Protein AF-A0A916QRS1-F1 (afdb_monomer_lite)

Foldseek 3Di:
DDDDDDDDPDDAFPDWDFDDDPPDTDIDTDGDDDDDDDDDPKDKDWDADDVDRIDIDIPDPPDDPDDD

pLDDT: mean 89.55, std 8.89, range [56.41, 97.12]

Secondary structure (DSSP, 8-state):
--------S-SSEEEEEEEE-SS-EEEEEEE------------EEEE--SSSS-EEEE--TT------

Radius of gyration: 21.51 Å; chains: 1; bounding box: 43×39×46 Å

Sequence (68 aa):
MSEMKIPTSQTEIIETRIIPKSSCYIIEIVYEKAEETTENQEVAGVDLGVNNLMAVTTNQTGISPKHD

Structure (mmCIF, N/CA/C/O backbone):
data_AF-A0A916QRS1-F1
#
_entry.id   AF-A0A916QRS1-F1
#
loop_
_atom_site.group_PDB
_atom_site.id
_atom_site.type_symbol
_atom_site.label_atom_id
_atom_site.label_alt_id
_atom_site.label_comp_id
_atom_site.label_asym_id
_atom_site.label_entity_id
_atom_site.label_seq_id
_atom_site.pdbx_PDB_ins_code
_atom_site.Cartn_x
_atom_site.Cartn_y
_atom_site.Cartn_z
_atom_site.occupancy
_atom_site.B_iso_or_equiv
_atom_site.auth_seq_id
_atom_site.auth_comp_id
_atom_site.auth_asym_id
_atom_site.auth_atom_id
_atom_site.pdbx_PDB_model_num
ATOM 1 N N . MET A 1 1 ? -17.174 14.325 30.287 1.00 58.34 1 MET A N 1
ATOM 2 C CA . MET A 1 1 ? -16.912 13.663 28.994 1.00 58.34 1 MET A CA 1
ATOM 3 C C . MET A 1 1 ? -15.415 13.490 28.868 1.00 58.34 1 MET A C 1
ATOM 5 O O . MET A 1 1 ? -14.712 14.471 29.074 1.00 58.34 1 MET A O 1
ATOM 9 N N . SER A 1 2 ? -14.933 12.276 28.619 1.00 83.25 2 SER A N 1
ATOM 10 C CA . SER A 1 2 ? -13.502 12.033 28.414 1.00 83.25 2 SER A CA 1
ATOM 11 C C . SER A 1 2 ? -13.148 12.312 26.955 1.00 83.25 2 SER A C 1
ATOM 13 O O . SER A 1 2 ? -13.856 11.863 26.058 1.00 83.25 2 SER A O 1
ATOM 15 N N . GLU A 1 3 ? -12.084 13.075 26.727 1.00 87.56 3 GLU A N 1
ATOM 16 C CA . GLU A 1 3 ? -11.572 13.394 25.393 1.00 87.56 3 GLU A CA 1
ATOM 17 C C . GLU A 1 3 ? -10.519 12.348 24.988 1.00 87.56 3 GLU A C 1
ATOM 19 O O . GLU A 1 3 ? -9.639 12.020 25.784 1.00 87.56 3 GLU A O 1
ATOM 24 N N . MET A 1 4 ? -10.601 11.818 23.763 1.00 86.12 4 MET A N 1
ATOM 25 C CA . MET A 1 4 ? -9.604 10.903 23.195 1.00 86.12 4 MET A CA 1
ATOM 26 C C . MET A 1 4 ? -8.877 11.606 22.050 1.00 86.12 4 MET A C 1
ATOM 28 O O . MET A 1 4 ? -9.513 12.032 21.089 1.00 86.12 4 MET A O 1
ATOM 32 N N . LYS A 1 5 ? -7.548 11.718 22.148 1.00 91.50 5 LYS A N 1
ATOM 33 C CA . LYS A 1 5 ? -6.689 12.315 21.114 1.00 91.50 5 LYS A CA 1
ATOM 34 C C . LYS A 1 5 ? -5.779 11.252 20.526 1.00 91.50 5 LYS A C 1
ATOM 36 O O . LYS A 1 5 ? -5.146 10.509 21.271 1.00 91.50 5 LYS A O 1
ATOM 41 N N . ILE A 1 6 ? -5.697 11.217 19.201 1.00 91.50 6 ILE A N 1
ATOM 42 C CA . ILE A 1 6 ? -4.809 10.318 18.464 1.00 91.50 6 ILE A CA 1
ATOM 43 C C . ILE A 1 6 ? -3.787 11.195 17.743 1.00 91.50 6 ILE A C 1
ATOM 45 O O . ILE A 1 6 ? -4.168 11.913 16.818 1.00 91.50 6 ILE A O 1
ATOM 49 N N . PRO A 1 7 ? -2.519 11.216 18.185 1.00 92.25 7 PRO A N 1
ATOM 50 C CA . PRO A 1 7 ? -1.503 12.028 17.536 1.00 92.25 7 PRO A CA 1
ATOM 51 C C . PRO A 1 7 ? -1.193 11.469 16.143 1.00 92.25 7 PRO A C 1
ATOM 53 O O . PRO A 1 7 ? -0.985 10.269 15.978 1.00 92.25 7 PRO A O 1
ATOM 56 N N . THR A 1 8 ? -1.134 12.349 15.146 1.00 93.06 8 THR A N 1
ATOM 57 C CA . THR A 1 8 ? -0.731 12.019 13.775 1.00 93.06 8 THR A CA 1
ATOM 58 C C . THR A 1 8 ? 0.023 13.195 13.163 1.00 93.06 8 THR A C 1
ATOM 60 O O . THR A 1 8 ? -0.248 14.348 13.493 1.00 93.06 8 T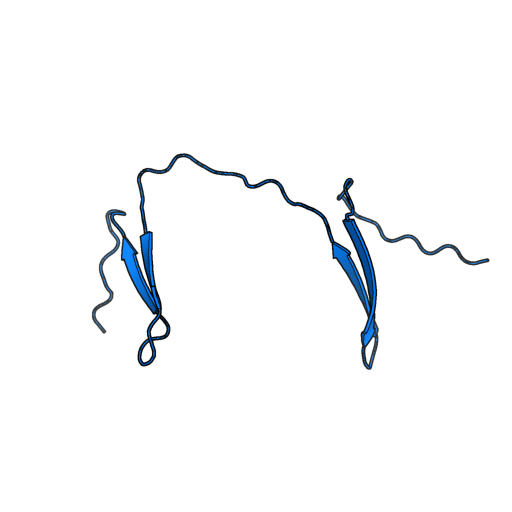HR A O 1
ATOM 63 N N . SER A 1 9 ? 0.993 12.902 12.296 1.00 92.88 9 SER A N 1
ATOM 64 C CA . SER A 1 9 ? 1.710 13.906 11.499 1.00 92.88 9 SER A CA 1
ATOM 65 C C . SER A 1 9 ? 1.007 14.236 10.181 1.00 92.88 9 SER A C 1
ATOM 67 O O . SER A 1 9 ? 1.445 15.135 9.470 1.00 92.88 9 SER A O 1
ATOM 69 N N . GLN A 1 10 ? -0.058 13.505 9.843 1.00 93.81 10 GLN A N 1
ATOM 70 C CA . GLN A 1 10 ? -0.774 13.653 8.579 1.00 93.81 10 GLN A CA 1
ATOM 71 C C . GLN A 1 10 ? -1.841 14.739 8.692 1.00 93.81 10 GLN A C 1
ATOM 73 O O . GLN A 1 10 ? -2.583 14.783 9.673 1.00 93.81 10 GLN A O 1
ATOM 78 N N . THR A 1 11 ? -1.919 15.605 7.684 1.00 88.62 11 THR A N 1
ATOM 79 C CA . THR A 1 11 ? -2.807 16.777 7.676 1.00 88.62 11 THR A CA 1
ATOM 80 C C . THR A 1 11 ? -4.045 16.580 6.807 1.00 88.62 11 THR A C 1
ATOM 82 O O . THR A 1 11 ? -5.119 17.057 7.162 1.00 88.62 11 THR A O 1
ATOM 85 N N . GLU A 1 12 ? -3.920 15.849 5.699 1.00 91.94 12 GLU A N 1
ATOM 86 C CA . GLU A 1 12 ? -4.995 15.611 4.728 1.00 91.94 12 GLU A CA 1
ATOM 87 C C . GLU A 1 12 ? -5.580 14.207 4.913 1.00 91.94 12 GLU A C 1
ATOM 89 O O . GLU A 1 12 ? -5.344 13.278 4.142 1.00 91.94 12 GLU A O 1
ATOM 94 N N . ILE A 1 13 ? -6.306 14.038 6.019 1.00 94.50 13 ILE A N 1
ATOM 95 C CA . ILE A 1 13 ? -6.946 12.767 6.365 1.00 94.50 13 ILE A CA 1
ATOM 96 C C . ILE A 1 13 ? -8.210 12.597 5.518 1.00 94.50 13 ILE A C 1
ATOM 98 O O . ILE A 1 13 ? -9.124 13.417 5.579 1.00 94.50 13 ILE A O 1
ATOM 102 N N . ILE A 1 14 ? -8.273 11.495 4.776 1.00 97.12 14 ILE A N 1
ATOM 103 C CA . ILE A 1 14 ? -9.418 11.094 3.952 1.00 97.12 14 ILE A CA 1
ATOM 104 C C . ILE A 1 14 ? -10.464 10.386 4.816 1.00 97.12 14 ILE A C 1
ATOM 106 O O . ILE A 1 14 ? -11.656 10.669 4.729 1.00 97.12 14 ILE A O 1
ATOM 110 N N . GLU A 1 15 ? -10.022 9.456 5.665 1.00 96.88 15 GLU A N 1
ATOM 111 C CA . GLU A 1 15 ? -10.902 8.639 6.499 1.00 96.88 15 GLU A CA 1
ATOM 112 C C . GLU A 1 15 ? -10.200 8.254 7.807 1.00 96.88 15 GLU A C 1
ATOM 114 O O . GLU A 1 15 ? -8.991 8.029 7.843 1.00 96.88 15 GLU A O 1
ATOM 119 N N . THR A 1 16 ? -10.961 8.147 8.899 1.00 94.25 16 THR A N 1
ATOM 120 C CA . THR A 1 16 ? -10.510 7.482 10.129 1.00 94.25 16 THR A CA 1
ATOM 121 C C . THR A 1 16 ? -11.471 6.355 10.477 1.00 94.25 16 THR A C 1
ATOM 123 O O . THR A 1 16 ? -12.676 6.583 10.591 1.00 94.25 16 THR A O 1
ATOM 126 N N . ARG A 1 17 ? -10.949 5.143 10.683 1.00 96.56 17 ARG A N 1
ATOM 127 C CA . ARG A 1 17 ? -11.749 3.961 11.031 1.00 96.56 17 ARG A CA 1
ATOM 128 C C . ARG A 1 17 ? -11.355 3.425 12.393 1.00 96.56 17 ARG A C 1
ATOM 130 O O . ARG A 1 17 ? -10.173 3.284 12.686 1.00 96.56 17 ARG A O 1
ATOM 137 N N . ILE A 1 18 ? -12.353 3.062 13.194 1.00 95.75 18 ILE A N 1
ATOM 138 C CA . ILE A 1 18 ? -12.164 2.293 14.425 1.00 95.75 18 ILE A CA 1
ATOM 139 C C . ILE A 1 18 ? -12.654 0.876 14.147 1.00 95.75 18 ILE A C 1
ATOM 141 O O . ILE A 1 18 ? -13.853 0.639 14.015 1.00 95.75 18 ILE A O 1
ATOM 145 N N . ILE A 1 19 ? -11.723 -0.065 14.040 1.00 96.94 19 ILE A N 1
ATOM 146 C CA . ILE A 1 19 ? -12.018 -1.455 13.706 1.00 96.94 19 ILE A CA 1
ATOM 147 C C . ILE A 1 19 ? -11.905 -2.301 14.975 1.00 96.94 19 ILE A C 1
ATOM 149 O O . ILE A 1 19 ? -10.797 -2.464 15.496 1.00 96.94 19 ILE A O 1
ATOM 153 N N . PRO A 1 20 ? -13.011 -2.874 15.480 1.00 96.88 20 PRO A N 1
ATOM 154 C CA . PRO A 1 20 ? -12.945 -3.814 16.587 1.00 96.88 20 PRO A CA 1
ATOM 155 C C . PRO A 1 20 ? -12.213 -5.091 16.161 1.00 96.88 20 PRO A C 1
ATOM 157 O O . PRO A 1 20 ? -12.475 -5.669 15.103 1.00 96.88 20 PRO A O 1
ATOM 160 N N . LYS A 1 21 ? -11.305 -5.554 17.013 1.00 96.56 21 LYS A N 1
ATOM 161 C CA . LYS A 1 21 ? -10.655 -6.865 16.945 1.00 96.56 21 LYS A CA 1
ATOM 162 C C . LYS A 1 21 ? -10.876 -7.595 18.267 1.00 96.56 21 LYS A C 1
ATOM 164 O O . LYS A 1 21 ? -11.321 -7.012 19.249 1.00 96.56 21 LYS A O 1
ATOM 169 N N . SER A 1 22 ? -10.556 -8.889 18.297 1.00 95.00 22 SER A N 1
ATOM 170 C CA . SER A 1 22 ? -10.863 -9.753 19.446 1.00 95.00 22 SER A CA 1
ATOM 171 C C . SER A 1 22 ? -10.285 -9.266 20.784 1.00 95.00 22 SER A C 1
ATOM 173 O O . SER A 1 22 ? -10.850 -9.593 21.821 1.00 95.00 22 SER A O 1
ATOM 175 N N . SER A 1 23 ? -9.168 -8.534 20.783 1.00 96.19 23 SER A N 1
ATOM 176 C CA . SER A 1 23 ? -8.487 -8.070 22.004 1.00 96.19 23 SER A CA 1
ATOM 177 C C . SER A 1 23 ? -8.154 -6.575 22.007 1.00 96.19 23 SER A C 1
ATOM 179 O O . SER A 1 23 ? -7.582 -6.080 22.976 1.00 96.19 23 SER A O 1
ATOM 181 N N . CYS A 1 24 ? -8.483 -5.843 20.942 1.00 95.44 24 CYS A N 1
ATOM 182 C CA . CYS A 1 24 ? -8.146 -4.429 20.805 1.00 95.44 24 CYS A CA 1
ATOM 183 C C . CYS A 1 24 ? -9.041 -3.734 19.774 1.00 95.44 24 CYS A C 1
ATOM 185 O O . CYS A 1 24 ? -9.828 -4.369 19.075 1.00 95.44 24 CYS A O 1
ATOM 187 N N . TYR A 1 25 ? -8.875 -2.421 19.655 1.00 96.38 25 TYR A N 1
ATOM 188 C CA . TYR A 1 25 ? -9.351 -1.659 18.510 1.00 96.38 25 TYR A CA 1
ATOM 189 C C . TYR A 1 25 ? -8.151 -1.239 17.670 1.00 96.38 25 TYR A C 1
ATOM 191 O O . TYR A 1 25 ? -7.132 -0.813 18.214 1.00 96.38 25 TYR A O 1
ATOM 199 N N . ILE A 1 26 ? -8.279 -1.352 16.352 1.00 96.19 26 ILE A N 1
ATOM 200 C CA . ILE A 1 26 ? -7.334 -0.765 15.405 1.00 96.19 26 ILE A CA 1
ATOM 201 C C . ILE A 1 26 ? -7.902 0.578 14.978 1.00 96.19 26 ILE A C 1
ATOM 203 O O . ILE A 1 26 ? -9.077 0.668 14.623 1.00 96.19 26 ILE A O 1
ATOM 207 N N . ILE A 1 27 ? -7.065 1.607 15.017 1.00 95.06 27 ILE A N 1
ATOM 208 C CA . ILE A 1 27 ? -7.419 2.931 14.527 1.00 95.06 27 ILE A CA 1
ATOM 209 C C . ILE A 1 27 ? -6.622 3.151 13.251 1.00 95.06 27 ILE A C 1
ATOM 211 O O . ILE A 1 27 ? -5.398 3.253 13.292 1.00 95.06 27 ILE A O 1
ATOM 215 N N . GLU A 1 28 ? -7.317 3.158 12.121 1.00 95.50 28 GLU A N 1
ATOM 216 C CA . GLU A 1 28 ? -6.713 3.392 10.813 1.00 95.50 28 GLU A CA 1
ATOM 217 C C . GLU A 1 28 ? -6.933 4.845 10.409 1.00 95.50 28 GLU A C 1
ATOM 219 O O . GLU A 1 28 ? -8.052 5.349 10.500 1.00 95.50 28 GLU A O 1
ATOM 224 N N . ILE A 1 29 ? -5.866 5.500 9.953 1.00 95.31 29 ILE A N 1
ATOM 225 C CA . ILE A 1 29 ? -5.888 6.854 9.398 1.00 95.31 29 ILE A CA 1
ATOM 226 C C . ILE A 1 29 ? -5.528 6.715 7.923 1.00 95.31 29 ILE A C 1
ATOM 228 O O . ILE A 1 29 ? -4.399 6.355 7.593 1.00 95.31 29 ILE A O 1
ATOM 232 N N . VAL A 1 30 ? -6.494 6.960 7.044 1.00 95.31 30 VAL A N 1
ATOM 233 C CA . VAL A 1 30 ? -6.309 6.925 5.592 1.00 95.31 30 VAL A CA 1
ATOM 234 C C . VAL A 1 30 ? -5.997 8.338 5.124 1.00 95.31 30 VAL A C 1
ATOM 236 O O . VAL A 1 30 ? -6.739 9.269 5.429 1.00 95.31 30 VAL A O 1
ATOM 239 N N . TYR A 1 31 ? -4.899 8.498 4.399 1.00 95.00 31 TYR A N 1
ATOM 240 C CA . TYR A 1 31 ? -4.430 9.765 3.849 1.00 95.00 31 TYR A CA 1
ATOM 241 C C . TYR A 1 31 ? -3.719 9.496 2.524 1.00 95.00 31 TYR A C 1
AT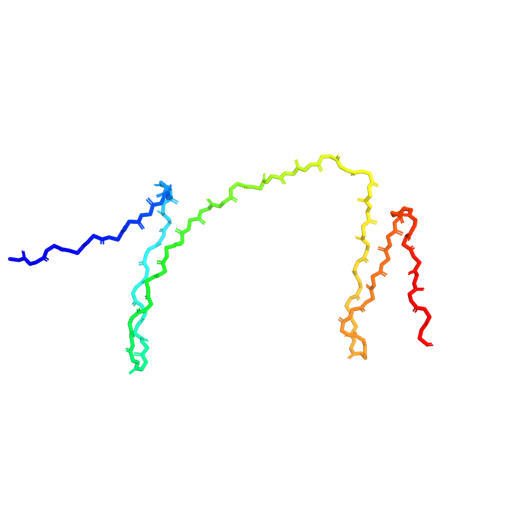OM 243 O O . TYR A 1 31 ? -3.247 8.381 2.282 1.00 95.00 31 TYR A O 1
ATOM 251 N N . GLU A 1 32 ? -3.650 10.503 1.664 1.00 92.38 32 GLU A N 1
ATOM 252 C CA . GLU A 1 32 ? -2.887 10.412 0.424 1.00 92.38 32 GLU A CA 1
ATOM 253 C C . GLU A 1 32 ? -1.410 10.701 0.703 1.00 92.38 32 GLU A C 1
ATOM 255 O O . GLU A 1 32 ? -1.067 11.642 1.421 1.00 92.38 32 GLU A O 1
ATOM 260 N N . LYS A 1 33 ? -0.517 9.875 0.153 1.00 89.19 33 LYS A N 1
ATOM 261 C CA . LYS A 1 33 ? 0.924 10.115 0.201 1.00 89.19 33 LYS A CA 1
ATOM 262 C C . LYS A 1 33 ? 1.380 10.500 -1.198 1.00 89.19 33 LYS A C 1
ATOM 264 O O . LYS A 1 33 ? 1.244 9.695 -2.113 1.00 89.19 33 LYS A O 1
ATOM 269 N N . ALA A 1 34 ? 1.957 11.692 -1.333 1.00 87.12 34 ALA A N 1
ATOM 270 C CA . ALA A 1 34 ? 2.569 12.113 -2.585 1.00 87.12 34 ALA A CA 1
ATOM 271 C C . ALA A 1 34 ? 3.655 11.114 -3.018 1.00 87.12 34 ALA A C 1
ATOM 273 O O . ALA A 1 34 ? 4.470 10.667 -2.203 1.00 87.12 34 ALA A O 1
ATOM 274 N N . GLU A 1 35 ? 3.651 10.758 -4.301 1.00 86.69 35 GLU A N 1
ATOM 275 C CA . GLU A 1 35 ? 4.696 9.927 -4.883 1.00 86.69 35 GLU A CA 1
ATOM 276 C C . GLU A 1 35 ? 5.972 10.751 -5.056 1.00 86.69 35 GLU A C 1
ATOM 278 O O . GLU A 1 35 ? 5.975 11.812 -5.681 1.00 86.69 35 GLU A O 1
ATOM 283 N N . GLU A 1 36 ? 7.075 10.249 -4.509 1.00 85.75 36 GLU A N 1
ATOM 284 C CA . GLU A 1 36 ? 8.401 10.783 -4.792 1.00 85.75 36 GLU A CA 1
ATOM 285 C C . GLU A 1 36 ? 9.011 9.952 -5.917 1.00 85.75 36 GLU A C 1
ATOM 287 O O . GLU A 1 36 ? 9.491 8.837 -5.706 1.00 85.75 36 GLU A O 1
ATOM 292 N N . THR A 1 37 ? 8.973 10.480 -7.137 1.00 83.12 37 THR A N 1
ATOM 293 C CA . THR A 1 37 ? 9.669 9.869 -8.270 1.00 83.12 37 THR A CA 1
ATOM 294 C C . THR A 1 37 ? 11.080 10.424 -8.370 1.00 83.12 37 THR A C 1
ATOM 296 O O . THR A 1 37 ? 11.279 11.638 -8.380 1.00 83.12 37 THR A O 1
ATOM 299 N N . THR A 1 38 ? 12.063 9.537 -8.496 1.00 81.62 38 THR A N 1
ATOM 300 C CA . THR A 1 38 ? 13.424 9.907 -8.902 1.00 81.62 38 THR A CA 1
ATOM 301 C C . THR A 1 38 ? 13.592 9.570 -10.378 1.00 81.62 38 THR A C 1
ATOM 303 O O . THR A 1 38 ? 13.181 8.490 -10.805 1.00 81.62 38 THR A O 1
ATOM 306 N N . GLU A 1 39 ? 14.201 10.460 -11.163 1.00 82.94 39 GLU A N 1
ATOM 307 C CA . GLU A 1 39 ? 14.597 10.114 -12.529 1.00 82.94 39 GLU A CA 1
ATOM 308 C C . GLU A 1 39 ? 15.715 9.065 -12.479 1.00 82.94 39 GLU A C 1
ATOM 310 O O . GLU A 1 39 ? 16.833 9.349 -12.048 1.00 82.94 39 GLU A O 1
ATOM 315 N N . ASN A 1 40 ? 15.406 7.841 -12.906 1.00 83.62 40 ASN A N 1
ATOM 316 C CA . ASN A 1 40 ? 16.374 6.761 -13.053 1.00 83.62 40 ASN A CA 1
ATOM 317 C C . ASN A 1 40 ? 16.243 6.146 -14.457 1.00 83.62 40 ASN A C 1
ATOM 319 O O . ASN A 1 40 ? 15.144 6.007 -14.989 1.00 83.62 40 ASN A O 1
ATOM 323 N N . GLN A 1 41 ? 17.380 5.807 -15.064 1.00 91.06 41 GLN A N 1
ATOM 324 C CA . GLN A 1 41 ? 17.456 5.101 -16.347 1.00 91.06 41 GLN A CA 1
ATOM 325 C C . GLN A 1 41 ? 17.389 3.575 -16.179 1.00 91.06 41 GLN A C 1
ATOM 327 O O . GLN A 1 41 ? 17.269 2.840 -17.164 1.00 91.06 41 GLN A O 1
ATOM 332 N N . GLU A 1 42 ? 17.492 3.092 -14.943 1.00 92.25 42 GLU A N 1
ATOM 333 C CA . GLU A 1 42 ? 17.304 1.691 -14.604 1.00 92.25 42 GLU A CA 1
ATOM 334 C C . GLU A 1 42 ? 15.821 1.316 -14.719 1.00 92.25 42 GLU A C 1
ATOM 336 O O . GLU A 1 42 ? 14.937 1.983 -14.183 1.00 92.25 42 GLU A O 1
ATOM 341 N N . VAL A 1 43 ? 15.554 0.227 -15.429 1.00 91.69 43 VAL A N 1
ATOM 342 C CA . VAL A 1 43 ? 14.224 -0.299 -15.715 1.00 91.69 43 VAL A CA 1
ATOM 343 C C . VAL A 1 43 ? 14.207 -1.766 -15.332 1.00 91.69 43 VAL A C 1
ATOM 345 O O . VAL A 1 43 ? 15.055 -2.536 -15.784 1.00 91.69 43 VAL A O 1
ATOM 348 N N . ALA A 1 44 ? 13.203 -2.154 -14.547 1.00 91.81 44 ALA A N 1
ATOM 349 C CA . ALA A 1 44 ? 12.922 -3.544 -14.227 1.00 91.81 44 ALA A CA 1
ATOM 350 C C . ALA A 1 44 ? 11.603 -3.992 -14.875 1.00 91.81 44 ALA A C 1
ATOM 352 O O . ALA A 1 44 ? 10.575 -3.330 -14.739 1.00 91.81 44 ALA A O 1
ATOM 353 N N . GLY A 1 45 ? 11.636 -5.124 -15.573 1.00 93.06 45 GLY A N 1
ATOM 354 C CA . GLY A 1 45 ? 10.452 -5.812 -16.079 1.00 93.06 45 GLY A CA 1
ATOM 355 C C . GLY A 1 45 ? 10.013 -6.896 -15.100 1.00 93.06 45 GLY A C 1
ATOM 356 O O . GLY A 1 45 ? 10.851 -7.656 -14.613 1.00 93.06 45 GLY A O 1
ATOM 357 N N . VAL A 1 46 ? 8.710 -6.973 -14.829 1.00 94.69 46 VAL A N 1
ATOM 358 C CA . VAL A 1 46 ? 8.096 -7.978 -13.950 1.00 94.69 46 VAL A CA 1
ATOM 359 C C . VAL A 1 46 ? 7.065 -8.771 -14.745 1.00 94.69 46 VAL A C 1
ATOM 361 O O . VAL A 1 46 ? 6.123 -8.190 -15.279 1.00 94.69 46 VAL A O 1
ATOM 364 N N . ASP A 1 47 ? 7.237 -10.090 -14.794 1.00 93.25 47 ASP A N 1
ATOM 365 C CA . ASP A 1 47 ? 6.304 -11.033 -15.416 1.00 93.25 47 ASP A CA 1
ATOM 366 C C . ASP A 1 47 ? 5.773 -12.008 -14.356 1.00 93.25 47 ASP A C 1
ATOM 368 O O . ASP A 1 47 ? 6.546 -12.718 -13.710 1.00 93.25 47 ASP A O 1
ATOM 372 N N . LEU A 1 48 ? 4.460 -12.008 -14.117 1.00 95.44 48 LEU A N 1
ATOM 373 C CA . LEU A 1 48 ? 3.824 -12.867 -13.112 1.00 95.44 48 LEU A CA 1
ATOM 374 C C . LEU A 1 48 ? 3.462 -14.220 -13.731 1.00 95.44 48 LEU A C 1
ATOM 376 O O . LEU A 1 48 ? 2.822 -14.279 -14.778 1.00 95.44 48 LEU A O 1
ATOM 380 N N . GLY A 1 49 ? 3.822 -15.312 -13.054 1.00 92.25 49 GLY A N 1
ATOM 381 C CA . GLY A 1 49 ? 3.613 -16.671 -13.548 1.00 92.25 49 GLY A CA 1
ATOM 382 C C . GLY A 1 49 ? 2.755 -17.535 -12.624 1.00 92.25 49 GLY A C 1
ATOM 383 O O . GLY A 1 49 ? 2.489 -17.206 -11.472 1.00 92.25 49 GLY A O 1
ATOM 384 N N . VAL A 1 50 ? 2.324 -18.686 -13.143 1.00 92.00 50 VAL A N 1
ATOM 385 C CA . VAL A 1 50 ? 1.579 -19.693 -12.362 1.00 92.00 50 VAL A CA 1
ATOM 386 C C . VAL A 1 50 ? 2.531 -20.630 -11.618 1.00 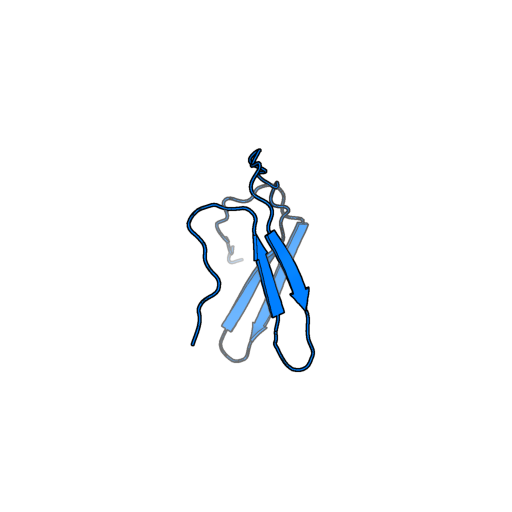92.00 50 VAL A C 1
ATOM 388 O O . VAL A 1 50 ? 2.302 -20.966 -10.462 1.00 92.00 50 VAL A O 1
ATOM 391 N N . ASN A 1 51 ? 3.612 -21.043 -12.285 1.00 93.00 51 ASN A N 1
ATOM 392 C CA . ASN A 1 51 ? 4.591 -21.979 -11.724 1.00 93.00 51 ASN A CA 1
ATOM 393 C C . ASN A 1 51 ? 5.707 -21.261 -10.956 1.00 93.00 51 ASN A C 1
ATOM 395 O O . ASN A 1 51 ? 6.222 -21.792 -9.979 1.00 93.00 51 ASN A O 1
ATOM 399 N N . ASN A 1 52 ? 6.044 -20.045 -11.389 1.00 85.69 52 ASN A N 1
ATOM 400 C CA . ASN A 1 52 ? 6.931 -19.133 -10.680 1.00 85.69 52 ASN A CA 1
ATOM 401 C C . ASN A 1 52 ? 6.090 -17.938 -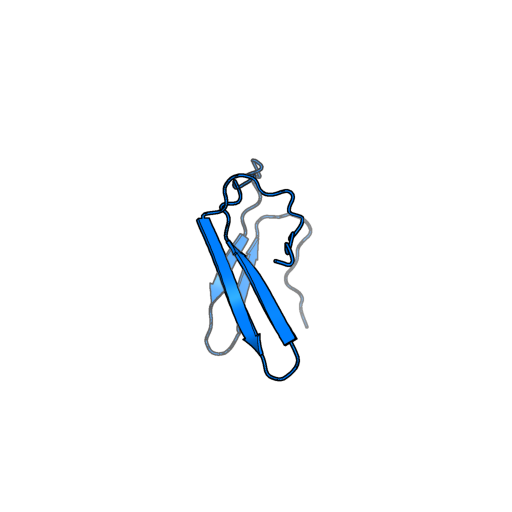10.247 1.00 85.69 52 ASN A C 1
ATOM 403 O O . ASN A 1 52 ? 5.409 -17.370 -11.096 1.00 85.69 52 ASN A O 1
ATOM 407 N N . LEU A 1 53 ? 6.167 -17.536 -8.973 1.00 93.62 53 LEU A N 1
ATOM 408 C CA . LEU A 1 53 ? 5.438 -16.365 -8.466 1.00 93.62 53 LEU A CA 1
ATOM 409 C C . LEU A 1 53 ? 5.675 -15.132 -9.356 1.00 93.62 53 LEU A C 1
ATOM 411 O O . LEU A 1 53 ? 4.737 -14.405 -9.671 1.00 93.62 53 LEU A O 1
ATOM 415 N N . MET A 1 54 ? 6.927 -14.930 -9.780 1.00 93.69 54 MET A N 1
ATOM 416 C CA . MET A 1 54 ? 7.319 -13.892 -10.729 1.00 93.69 54 MET A CA 1
ATOM 417 C C . MET A 1 54 ? 8.679 -14.199 -11.375 1.00 93.69 54 MET A C 1
ATOM 419 O O . MET A 1 54 ? 9.535 -14.834 -10.757 1.00 93.69 54 MET A O 1
ATOM 423 N N . ALA A 1 55 ? 8.889 -13.692 -12.586 1.00 91.00 55 ALA A N 1
ATOM 424 C CA . ALA A 1 55 ? 10.188 -13.510 -13.219 1.00 91.00 55 ALA A CA 1
ATOM 425 C C . ALA A 1 55 ? 10.508 -12.008 -13.290 1.00 91.00 55 ALA A C 1
ATOM 427 O O . A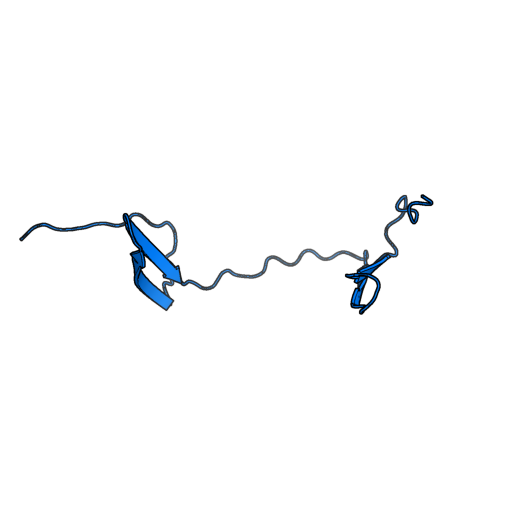LA A 1 55 ? 9.632 -11.189 -13.572 1.00 91.00 55 ALA A O 1
ATOM 428 N N . VAL A 1 56 ? 11.764 -11.645 -13.018 1.00 92.44 56 VAL A N 1
ATOM 429 C CA . VAL A 1 56 ? 12.223 -10.248 -13.003 1.00 92.44 56 VAL A CA 1
ATOM 430 C C . VAL A 1 56 ? 13.473 -10.110 -13.858 1.00 92.44 56 VAL A C 1
ATOM 432 O O . VAL A 1 56 ? 14.389 -10.925 -13.761 1.00 92.44 56 VAL A O 1
ATOM 435 N N . THR A 1 57 ? 13.522 -9.065 -14.680 1.00 91.38 57 THR A N 1
ATOM 436 C CA . THR A 1 57 ? 14.700 -8.681 -15.469 1.00 91.38 57 THR A CA 1
ATOM 437 C C . THR A 1 57 ? 14.985 -7.193 -15.296 1.00 91.38 57 THR A C 1
ATOM 439 O O . THR A 1 57 ? 14.071 -6.433 -14.988 1.00 91.38 57 THR A O 1
ATOM 442 N N . THR A 1 58 ? 16.236 -6.766 -15.463 1.00 93.81 58 THR A N 1
ATOM 443 C CA . THR A 1 58 ? 16.639 -5.362 -15.313 1.00 93.81 58 THR A CA 1
ATOM 444 C C . THR A 1 58 ? 17.824 -5.022 -16.214 1.00 93.81 58 THR A C 1
ATOM 446 O O . THR A 1 58 ? 18.632 -5.893 -16.534 1.00 93.81 58 THR A O 1
ATOM 449 N N . ASN A 1 59 ? 17.933 -3.756 -16.621 1.00 92.94 59 ASN A N 1
ATOM 450 C CA . ASN A 1 59 ? 19.124 -3.209 -17.285 1.00 92.94 59 ASN A CA 1
ATOM 451 C C . ASN A 1 59 ? 20.180 -2.679 -16.290 1.00 92.94 59 ASN A C 1
ATOM 453 O O . ASN A 1 59 ? 21.230 -2.194 -16.715 1.00 92.94 59 ASN A O 1
ATOM 457 N N . GLN A 1 60 ? 19.917 -2.758 -14.983 1.00 93.06 60 GLN A N 1
ATOM 458 C CA . GLN A 1 60 ? 20.863 -2.360 -13.949 1.00 93.06 60 GLN A CA 1
ATOM 459 C C . GLN A 1 60 ? 22.127 -3.227 -14.004 1.00 93.06 60 GLN A C 1
ATOM 461 O O . GLN A 1 60 ? 22.083 -4.459 -13.954 1.00 93.06 60 GLN A O 1
ATOM 466 N N . THR A 1 61 ? 23.282 -2.570 -14.101 1.00 90.94 61 THR A N 1
ATOM 467 C CA . THR A 1 61 ? 24.573 -3.259 -14.218 1.00 90.94 61 THR A CA 1
ATOM 468 C C . THR A 1 61 ? 24.968 -3.948 -12.910 1.00 90.94 61 THR A C 1
ATOM 470 O O . THR A 1 61 ? 24.633 -3.496 -11.819 1.00 90.94 61 THR A O 1
ATOM 473 N N . GLY A 1 62 ? 25.685 -5.072 -13.009 1.00 88.44 62 GLY A N 1
ATOM 474 C CA . GLY A 1 62 ? 26.137 -5.840 -11.841 1.00 88.44 62 GLY A CA 1
ATOM 475 C C . GLY A 1 62 ? 25.082 -6.767 -11.225 1.00 88.44 62 GLY A C 1
ATOM 476 O O . GLY A 1 62 ? 25.404 -7.502 -10.293 1.00 88.44 62 GLY A O 1
ATOM 477 N N . ILE A 1 63 ? 23.858 -6.786 -11.762 1.00 86.38 63 ILE A N 1
ATOM 478 C CA . ILE A 1 63 ? 22.824 -7.757 -11.400 1.00 86.38 63 ILE A CA 1
ATOM 479 C C . ILE A 1 63 ? 22.819 -8.874 -12.441 1.00 86.38 63 ILE A C 1
ATOM 481 O O . ILE A 1 63 ? 22.446 -8.670 -13.594 1.00 86.38 63 ILE A O 1
ATOM 485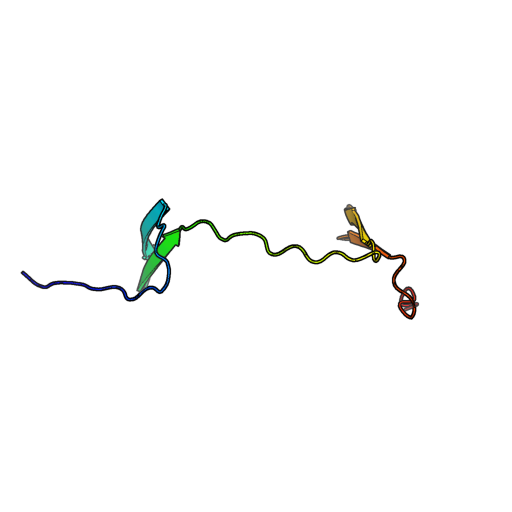 N N . SER A 1 64 ? 23.223 -10.069 -12.020 1.00 77.81 64 SER A N 1
ATOM 486 C CA . SER A 1 64 ? 23.115 -11.285 -12.828 1.00 77.81 64 SER A CA 1
ATOM 487 C C . SER A 1 64 ? 21.972 -12.151 -12.303 1.00 77.81 64 SER A C 1
ATOM 489 O O . SER A 1 64 ? 21.776 -12.206 -11.083 1.00 77.81 64 SER A O 1
ATOM 491 N N . PRO A 1 65 ? 21.247 -12.872 -13.177 1.00 73.00 65 PRO A N 1
ATOM 492 C CA . PRO A 1 65 ? 20.357 -13.934 -12.733 1.00 73.00 65 PRO A CA 1
ATOM 493 C C . PRO A 1 65 ? 21.126 -14.883 -11.813 1.00 73.00 65 PRO A C 1
ATOM 495 O O . PRO A 1 65 ? 22.234 -15.315 -12.150 1.00 73.00 65 PRO A O 1
ATOM 498 N N . LYS A 1 66 ? 20.566 -15.187 -10.639 1.00 65.81 66 LYS A N 1
ATOM 499 C CA . LYS A 1 66 ? 21.127 -16.250 -9.808 1.00 65.81 66 LYS A CA 1
ATOM 500 C C . LYS A 1 66 ? 20.951 -17.569 -10.553 1.00 65.81 66 LYS A C 1
ATOM 502 O O . LYS A 1 66 ? 19.831 -17.960 -10.864 1.00 65.81 66 LYS A O 1
ATOM 507 N N . HIS A 1 67 ? 22.071 -18.211 -10.860 1.00 58.38 67 HIS A N 1
ATOM 508 C CA . HIS A 1 67 ? 22.090 -19.628 -11.175 1.00 58.38 67 HIS A CA 1
ATOM 509 C C . HIS A 1 67 ? 22.108 -20.373 -9.842 1.00 58.38 67 HIS A C 1
ATOM 511 O O . HIS A 1 67 ? 23.106 -20.295 -9.122 1.00 58.38 67 HIS A O 1
ATOM 517 N N . ASP A 1 68 ? 20.991 -21.015 -9.513 1.00 56.41 68 ASP A N 1
ATOM 518 C CA . ASP A 1 68 ? 20.924 -22.043 -8.472 1.00 56.41 68 ASP A CA 1
ATOM 519 C C . ASP A 1 68 ? 21.374 -23.399 -9.043 1.00 56.41 68 ASP A C 1
ATOM 521 O O . ASP A 1 68 ? 21.115 -23.653 -10.247 1.00 56.41 68 ASP A O 1
#